Protein AF-A0A7S3RQZ8-F1 (afdb_monomer_lite)

Structure (mmCIF, N/CA/C/O backbone):
data_AF-A0A7S3RQZ8-F1
#
_entry.id   AF-A0A7S3RQZ8-F1
#
loop_
_atom_site.group_PDB
_atom_site.id
_atom_site.type_symbol
_atom_site.label_atom_id
_atom_site.label_alt_id
_atom_site.label_comp_id
_atom_site.label_asym_id
_atom_site.label_entity_id
_atom_site.label_seq_id
_atom_site.pdbx_PDB_ins_code
_atom_site.Cartn_x
_atom_site.Cartn_y
_atom_site.Cartn_z
_atom_site.occupancy
_atom_site.B_iso_or_equiv
_atom_site.auth_seq_id
_atom_site.auth_comp_id
_atom_site.auth_asym_id
_atom_site.auth_atom_id
_atom_site.pdbx_PDB_model_num
ATOM 1 N N . LEU A 1 1 ? 29.623 -10.294 -15.931 1.00 66.69 1 LEU A N 1
ATOM 2 C CA . LEU A 1 1 ? 30.562 -11.112 -16.733 1.00 66.69 1 LEU A CA 1
ATOM 3 C C . LEU A 1 1 ? 30.000 -12.522 -16.850 1.00 66.69 1 LEU A C 1
ATOM 5 O O . LEU A 1 1 ? 29.833 -13.171 -15.820 1.00 66.69 1 LEU A O 1
ATOM 9 N N . LEU A 1 2 ? 29.673 -12.953 -18.072 1.00 86.88 2 LEU A N 1
ATOM 10 C CA . LEU A 1 2 ? 29.229 -14.320 -18.363 1.00 86.88 2 LEU A CA 1
ATOM 11 C C . LEU A 1 2 ? 30.373 -15.293 -18.043 1.00 86.88 2 LEU A C 1
ATOM 13 O O . LEU A 1 2 ? 31.504 -15.088 -18.485 1.00 86.88 2 LEU A O 1
ATOM 17 N N . LYS A 1 3 ? 30.106 -16.313 -17.225 1.00 91.62 3 LYS A N 1
ATOM 18 C CA . LYS A 1 3 ? 31.109 -17.323 -16.851 1.00 91.62 3 LYS A CA 1
ATOM 19 C C . LYS A 1 3 ? 30.987 -18.515 -17.796 1.00 91.62 3 LYS A C 1
ATOM 21 O O . LYS A 1 3 ? 29.876 -18.943 -18.068 1.00 91.62 3 LYS A O 1
ATOM 26 N N . ALA A 1 4 ? 32.117 -19.098 -18.208 1.00 91.38 4 ALA A N 1
ATOM 27 C CA . ALA A 1 4 ? 32.153 -20.214 -19.164 1.00 91.38 4 ALA A CA 1
ATOM 28 C C . ALA A 1 4 ? 31.252 -21.397 -18.769 1.00 91.38 4 ALA A C 1
ATOM 30 O O . ALA A 1 4 ? 30.594 -21.980 -19.616 1.00 91.38 4 ALA A O 1
ATOM 31 N N . LYS A 1 5 ? 31.164 -21.701 -17.468 1.00 95.00 5 LYS A N 1
ATOM 32 C CA . LYS A 1 5 ? 30.313 -22.776 -16.935 1.00 95.00 5 LYS A CA 1
ATOM 33 C C . LYS A 1 5 ? 28.805 -22.589 -17.148 1.00 95.00 5 LYS A C 1
ATOM 35 O O . LYS A 1 5 ? 28.072 -23.532 -16.914 1.00 95.00 5 LYS A O 1
ATOM 40 N N . PHE A 1 6 ? 28.370 -21.386 -17.512 1.00 94.88 6 PHE A N 1
ATOM 41 C CA . PHE A 1 6 ? 26.972 -21.053 -17.772 1.00 94.88 6 PHE A CA 1
ATOM 42 C C . PHE A 1 6 ? 26.766 -20.655 -19.236 1.00 94.88 6 PHE A C 1
ATOM 44 O O . PHE A 1 6 ? 25.748 -20.080 -19.563 1.00 94.88 6 PHE A O 1
ATOM 51 N N . ALA A 1 7 ? 27.735 -20.874 -20.131 1.00 92.50 7 ALA A N 1
ATOM 52 C CA . ALA A 1 7 ? 27.679 -20.324 -21.489 1.00 92.50 7 ALA A CA 1
ATOM 53 C C . ALA A 1 7 ? 26.475 -20.811 -22.318 1.00 92.50 7 ALA A C 1
ATOM 55 O O . ALA A 1 7 ? 26.053 -20.099 -23.224 1.00 92.50 7 ALA A O 1
ATOM 56 N N . GLU A 1 8 ? 25.947 -21.994 -22.002 1.00 95.12 8 GLU A N 1
ATOM 57 C CA . GLU A 1 8 ? 24.817 -22.623 -22.698 1.00 95.12 8 GLU A CA 1
ATOM 58 C C . GLU A 1 8 ? 23.476 -22.421 -21.975 1.00 95.12 8 GLU A C 1
ATOM 60 O O . GLU A 1 8 ? 22.435 -22.797 -22.506 1.00 95.12 8 GLU A O 1
ATOM 65 N N . ASP A 1 9 ? 23.491 -21.817 -20.784 1.00 96.81 9 ASP A N 1
ATOM 66 C CA . ASP A 1 9 ? 22.283 -21.590 -19.996 1.00 96.81 9 ASP A CA 1
ATOM 67 C C . ASP A 1 9 ? 21.540 -20.333 -20.477 1.00 96.81 9 ASP A C 1
ATOM 69 O O . ASP A 1 9 ? 22.145 -19.328 -20.872 1.00 96.81 9 ASP A O 1
ATOM 73 N N . ASP A 1 10 ? 20.214 -20.336 -20.351 1.00 95.31 10 ASP A N 1
ATOM 74 C CA . ASP A 1 10 ? 19.405 -19.137 -20.559 1.00 95.31 10 ASP A CA 1
ATOM 75 C C . ASP A 1 10 ? 19.583 -18.143 -19.401 1.00 95.31 10 ASP A C 1
ATOM 77 O O . ASP A 1 10 ? 19.481 -18.485 -18.220 1.00 95.31 10 ASP A O 1
ATOM 81 N N . HIS A 1 11 ? 19.803 -16.869 -19.739 1.00 94.62 11 HIS A N 1
ATOM 82 C CA . HIS A 1 11 ? 19.992 -15.796 -18.762 1.00 94.62 11 HIS A CA 1
ATOM 83 C C . HIS A 1 11 ? 18.840 -14.800 -18.824 1.00 94.62 11 HIS A C 1
ATOM 85 O O . HIS A 1 11 ? 18.654 -14.108 -19.823 1.00 94.62 11 HIS A O 1
ATOM 91 N N . THR A 1 12 ? 18.106 -14.664 -17.722 1.00 95.12 12 THR A N 1
ATOM 92 C CA . THR A 1 12 ? 17.059 -13.644 -17.587 1.00 95.12 12 THR A CA 1
ATOM 93 C C . THR A 1 12 ? 17.611 -12.415 -16.873 1.00 95.12 12 THR A C 1
ATOM 95 O O . THR A 1 12 ? 18.148 -12.522 -15.770 1.00 95.12 12 THR A O 1
ATOM 98 N N . LEU A 1 13 ? 17.469 -11.239 -17.488 1.00 94.38 13 LEU A N 1
ATOM 99 C CA . LEU A 1 13 ? 17.760 -9.948 -16.864 1.00 94.38 13 LEU A CA 1
ATOM 100 C C . LEU A 1 13 ? 16.468 -9.144 -16.737 1.00 94.38 13 LEU A C 1
ATOM 102 O O . LEU A 1 13 ? 15.778 -8.915 -17.727 1.00 94.38 13 LEU A O 1
ATOM 106 N N . THR A 1 14 ? 16.194 -8.657 -15.529 1.00 96.50 14 THR A N 1
ATOM 107 C CA . THR A 1 14 ? 15.026 -7.822 -15.237 1.00 96.50 14 THR A CA 1
ATOM 108 C C . THR A 1 14 ? 15.488 -6.450 -14.779 1.00 96.50 14 THR A C 1
ATOM 110 O O . THR A 1 14 ? 16.252 -6.330 -13.822 1.00 96.50 14 THR A O 1
ATOM 113 N N . PHE A 1 15 ? 15.022 -5.411 -15.461 1.00 96.00 15 PHE A N 1
ATOM 114 C CA . PHE A 1 15 ? 15.275 -4.019 -15.111 1.00 96.00 15 PHE A CA 1
ATOM 115 C C . PHE A 1 15 ? 14.094 -3.150 -15.552 1.00 96.00 15 PHE A C 1
ATOM 117 O O . PHE A 1 15 ? 13.326 -3.532 -16.435 1.00 96.00 15 PHE A O 1
ATOM 124 N N . THR A 1 16 ? 13.960 -1.977 -14.938 1.00 95.50 16 THR A N 1
ATOM 125 C CA . THR A 1 16 ? 12.891 -1.019 -15.239 1.00 95.50 16 THR A CA 1
ATOM 126 C C . THR A 1 16 ? 13.475 0.181 -15.968 1.00 95.50 16 THR A C 1
ATOM 128 O O . THR A 1 16 ? 14.532 0.688 -15.594 1.00 95.50 16 THR A O 1
ATOM 131 N N . ILE A 1 17 ? 12.774 0.650 -16.995 1.00 93.94 17 ILE A N 1
ATOM 132 C CA . ILE A 1 17 ? 13.124 1.845 -17.766 1.00 93.94 17 ILE A CA 1
ATOM 133 C C . ILE A 1 17 ? 11.952 2.824 -17.750 1.00 93.94 17 ILE A C 1
ATOM 135 O O . ILE A 1 17 ? 10.799 2.386 -17.787 1.00 93.94 17 ILE A O 1
ATOM 139 N N . PRO A 1 18 ? 12.211 4.140 -17.699 1.00 91.06 18 PRO A N 1
ATOM 140 C CA . PRO A 1 18 ? 11.148 5.121 -17.804 1.00 91.06 18 PRO A CA 1
ATOM 141 C C . PRO A 1 18 ? 10.551 5.111 -19.216 1.00 91.06 18 PRO A C 1
ATOM 143 O O . PRO A 1 18 ? 11.249 4.957 -20.224 1.00 91.06 18 PRO A O 1
ATOM 146 N N . ILE A 1 19 ? 9.239 5.303 -19.275 1.00 89.50 19 ILE A N 1
ATOM 147 C CA . ILE A 1 19 ? 8.504 5.570 -20.507 1.00 89.50 19 ILE A CA 1
ATOM 148 C C . ILE A 1 19 ? 8.050 7.024 -20.431 1.00 89.50 19 ILE A C 1
ATOM 150 O O . ILE A 1 19 ? 7.444 7.434 -19.441 1.00 89.50 19 ILE A O 1
ATOM 154 N N . HIS A 1 20 ? 8.396 7.807 -21.448 1.00 85.38 20 HIS A N 1
ATOM 155 C CA . HIS A 1 20 ? 8.071 9.229 -21.516 1.00 85.38 20 HIS A CA 1
ATOM 156 C C . HIS A 1 20 ? 6.807 9.473 -22.343 1.00 85.38 20 HIS A C 1
ATOM 158 O O . HIS A 1 20 ? 6.421 8.638 -23.159 1.00 85.38 20 HIS A O 1
ATOM 164 N N . ASP A 1 21 ? 6.185 10.629 -22.117 1.00 83.06 21 ASP A N 1
ATOM 165 C CA . ASP A 1 21 ? 5.081 11.162 -22.914 1.00 83.06 21 ASP A CA 1
ATOM 166 C C . ASP A 1 21 ? 5.634 12.324 -23.768 1.00 83.06 21 ASP A C 1
ATOM 168 O O . ASP A 1 21 ? 6.200 13.258 -23.188 1.00 83.06 21 ASP A O 1
ATOM 172 N N . PRO A 1 22 ? 5.569 12.277 -25.114 1.00 88.44 22 PRO A N 1
ATOM 173 C CA . PRO A 1 22 ? 4.901 11.269 -25.945 1.00 88.44 22 PRO A CA 1
ATOM 174 C C . PRO A 1 22 ? 5.613 9.908 -25.976 1.00 88.44 22 PRO A C 1
ATOM 176 O O . PRO A 1 22 ? 6.844 9.838 -25.979 1.00 88.44 22 PRO A O 1
ATOM 179 N N . LEU A 1 23 ? 4.820 8.829 -26.055 1.00 87.31 23 LEU A N 1
ATOM 180 C CA . LEU A 1 23 ? 5.306 7.445 -26.112 1.00 87.31 23 LEU A CA 1
ATOM 181 C C . LEU A 1 23 ? 6.182 7.231 -27.364 1.00 87.31 23 LEU A C 1
ATOM 183 O O . LEU A 1 23 ? 5.681 7.374 -28.485 1.00 87.31 23 LEU A O 1
ATOM 187 N N . PRO A 1 24 ? 7.469 6.857 -27.221 1.00 90.88 24 PRO A N 1
ATOM 188 C CA . PRO A 1 24 ? 8.299 6.517 -28.372 1.00 90.88 24 PRO A CA 1
ATOM 189 C C . PRO A 1 24 ? 7.780 5.254 -29.084 1.00 90.88 24 PRO A C 1
ATOM 191 O O . PRO A 1 24 ? 7.146 4.406 -28.464 1.00 90.88 24 PRO A O 1
ATOM 194 N N . PRO A 1 25 ? 8.067 5.057 -30.381 1.00 91.62 25 PRO A N 1
ATOM 195 C CA . PRO A 1 25 ? 7.580 3.885 -31.116 1.00 91.62 25 PRO A CA 1
ATOM 196 C C . PRO A 1 25 ? 8.240 2.568 -30.674 1.00 91.62 25 PRO A C 1
ATOM 198 O O . PRO A 1 25 ? 7.629 1.499 -30.768 1.00 91.62 25 PRO A O 1
ATOM 201 N N . GLN A 1 26 ? 9.498 2.631 -30.229 1.00 94.06 26 GLN A N 1
ATOM 202 C CA . GLN A 1 26 ? 10.279 1.478 -29.792 1.00 94.06 26 GLN A CA 1
ATOM 203 C C . GLN A 1 26 ? 11.503 1.892 -28.976 1.00 94.06 26 GLN A C 1
ATOM 205 O O . GLN A 1 26 ? 12.008 3.008 -29.116 1.00 94.06 26 GLN A O 1
ATOM 210 N N . TYR A 1 27 ? 12.034 0.943 -28.213 1.00 95.12 27 TYR A N 1
ATOM 211 C CA . TYR A 1 27 ? 13.381 0.995 -27.651 1.00 95.12 27 TYR A CA 1
ATOM 212 C C . TYR A 1 27 ? 14.286 -0.061 -28.278 1.00 95.12 27 TYR A C 1
ATOM 214 O O . TYR A 1 27 ? 13.823 -0.968 -28.964 1.00 95.12 27 TYR A O 1
ATOM 222 N N . PHE A 1 28 ? 15.589 0.057 -28.037 1.00 95.94 28 PHE A N 1
ATOM 223 C CA . PHE A 1 28 ? 16.577 -0.925 -28.463 1.00 95.94 28 PHE A CA 1
ATOM 224 C C . PHE A 1 28 ? 17.348 -1.433 -27.253 1.00 95.94 28 PHE A C 1
ATOM 226 O O . PHE A 1 28 ? 17.940 -0.645 -26.514 1.00 95.94 28 PHE A O 1
ATOM 233 N N . VAL A 1 29 ? 17.375 -2.750 -27.074 1.00 96.25 29 VAL A N 1
ATOM 234 C CA . VAL A 1 29 ? 18.295 -3.403 -26.143 1.00 96.25 29 VAL A CA 1
ATOM 235 C C . VAL A 1 29 ? 19.488 -3.873 -26.946 1.00 96.25 29 VAL A C 1
ATOM 237 O O . VAL A 1 29 ? 19.347 -4.701 -27.843 1.00 96.25 29 VAL A O 1
ATOM 240 N N . ARG A 1 30 ? 20.664 -3.331 -26.635 1.00 97.12 30 ARG A N 1
ATOM 241 C CA . ARG A 1 30 ? 21.910 -3.719 -27.285 1.00 97.12 30 ARG A CA 1
ATOM 242 C C . ARG A 1 30 ? 22.835 -4.396 -26.289 1.00 97.12 30 ARG A C 1
ATOM 244 O O . ARG A 1 30 ? 23.220 -3.794 -25.290 1.00 97.12 30 ARG A O 1
ATOM 251 N N . VAL A 1 31 ? 23.203 -5.635 -26.589 1.00 95.94 31 VAL A N 1
ATOM 252 C CA . VAL A 1 31 ? 24.194 -6.408 -25.841 1.00 95.94 31 VAL A CA 1
ATOM 253 C C . VAL A 1 31 ? 25.493 -6.359 -26.632 1.00 95.94 31 VAL A C 1
ATOM 255 O O . VAL A 1 31 ? 25.521 -6.767 -27.788 1.00 95.94 31 VAL A O 1
ATOM 258 N N . VAL A 1 32 ? 26.552 -5.824 -26.028 1.00 96.88 32 VAL A N 1
ATOM 259 C CA . VAL A 1 32 ? 27.861 -5.630 -26.670 1.00 96.88 32 VAL A CA 1
ATOM 260 C C . VAL A 1 32 ? 28.921 -6.358 -25.853 1.00 96.88 32 VAL A C 1
ATOM 262 O O . VAL A 1 32 ? 28.917 -6.273 -24.623 1.00 96.88 32 VAL A O 1
ATOM 265 N N . SER A 1 33 ? 29.830 -7.067 -26.521 1.00 96.19 33 SER A N 1
ATOM 266 C CA . SER A 1 33 ? 31.012 -7.626 -25.868 1.00 96.19 33 SER A CA 1
ATOM 267 C C . SER A 1 33 ? 31.940 -6.509 -25.396 1.00 96.19 33 SER A C 1
ATOM 269 O O . SER A 1 33 ? 32.259 -5.586 -26.137 1.00 96.19 33 SER A O 1
ATOM 271 N N . ASP A 1 34 ? 32.443 -6.635 -24.174 1.00 94.88 34 ASP A N 1
ATOM 272 C CA . ASP A 1 34 ? 33.470 -5.755 -23.615 1.00 94.88 34 ASP A CA 1
ATOM 273 C C . ASP A 1 34 ? 34.861 -5.967 -24.246 1.00 94.88 34 ASP A C 1
ATOM 275 O O . ASP A 1 34 ? 35.760 -5.155 -24.037 1.00 94.88 34 ASP A O 1
ATOM 279 N N . ARG A 1 35 ? 35.057 -7.064 -24.993 1.00 94.06 35 ARG A N 1
ATOM 280 C CA . ARG A 1 35 ? 36.374 -7.510 -25.483 1.00 94.06 35 ARG A CA 1
ATOM 281 C C . ARG A 1 35 ? 36.455 -7.718 -26.989 1.00 94.06 35 ARG A C 1
ATOM 283 O O . ARG A 1 35 ? 37.524 -7.526 -27.560 1.00 94.06 35 ARG A O 1
ATOM 290 N N . TRP A 1 36 ? 35.371 -8.148 -27.629 1.00 95.31 36 TRP A N 1
ATOM 291 C CA . TRP A 1 36 ? 35.391 -8.550 -29.036 1.00 95.31 36 TRP A CA 1
ATOM 292 C C . TRP A 1 36 ? 34.798 -7.468 -29.934 1.00 95.31 36 TRP A C 1
ATOM 294 O O . TRP A 1 36 ? 33.634 -7.094 -29.792 1.00 95.31 36 TRP A O 1
ATOM 304 N N . LEU A 1 37 ? 35.592 -6.996 -30.897 1.00 94.81 37 LEU A N 1
ATOM 305 C CA . LEU A 1 37 ? 35.139 -6.040 -31.907 1.00 94.81 37 LEU A CA 1
ATOM 306 C C . LEU A 1 37 ? 34.046 -6.659 -32.786 1.00 94.81 37 LEU A C 1
ATOM 308 O O . LEU A 1 37 ? 34.168 -7.798 -33.229 1.00 94.81 37 LEU A O 1
ATOM 312 N N . GLY A 1 38 ? 32.979 -5.897 -33.032 1.00 94.06 38 GLY A N 1
ATOM 313 C CA . GLY A 1 38 ? 31.843 -6.334 -33.849 1.00 94.06 38 GLY A CA 1
ATOM 314 C C . GLY A 1 38 ? 30.945 -7.391 -33.195 1.00 94.06 38 GLY A C 1
ATOM 315 O O . GLY A 1 38 ? 29.974 -7.815 -33.812 1.00 94.06 38 GLY A O 1
ATOM 316 N N . CYS A 1 39 ? 31.231 -7.809 -31.958 1.00 96.56 39 CYS A N 1
ATOM 317 C CA . CYS A 1 39 ? 30.378 -8.726 -31.210 1.00 96.56 39 CYS A CA 1
ATOM 318 C C . CYS A 1 39 ? 29.297 -7.928 -30.471 1.00 96.56 39 CYS A C 1
ATOM 320 O O . CYS A 1 39 ? 29.434 -7.593 -29.292 1.00 96.56 39 CYS A O 1
ATOM 322 N N . GLU A 1 40 ? 28.236 -7.583 -31.195 1.00 97.00 40 GLU A N 1
ATOM 323 C CA . GLU A 1 40 ? 27.039 -6.961 -30.640 1.00 97.00 40 GLU A CA 1
ATOM 324 C C . GLU A 1 40 ? 25.763 -7.602 -31.187 1.00 97.00 40 GLU A C 1
ATOM 326 O O . GLU A 1 40 ? 25.728 -8.174 -32.274 1.00 97.00 40 GLU A O 1
ATOM 331 N N . THR A 1 41 ? 24.685 -7.512 -30.420 1.00 96.81 41 THR A N 1
ATOM 332 C CA . THR A 1 41 ? 23.343 -7.911 -30.843 1.00 96.81 41 THR A CA 1
ATOM 333 C C . THR A 1 41 ? 22.361 -6.850 -30.380 1.00 96.81 41 THR A C 1
ATOM 335 O O . THR A 1 41 ? 22.404 -6.423 -29.226 1.00 96.81 41 THR A O 1
ATOM 338 N N . THR A 1 42 ? 21.485 -6.414 -31.284 1.00 97.81 42 THR A N 1
ATOM 339 C CA . THR A 1 42 ? 20.486 -5.376 -31.013 1.00 97.81 42 THR A CA 1
ATOM 340 C C . THR A 1 42 ? 19.085 -5.944 -31.198 1.00 97.81 42 THR A C 1
ATOM 342 O O . THR A 1 42 ? 18.770 -6.480 -32.257 1.00 97.81 42 THR A O 1
ATOM 345 N N . LEU A 1 43 ? 18.238 -5.789 -30.183 1.00 96.69 43 LEU A N 1
ATOM 346 C CA . LEU A 1 43 ? 16.844 -6.218 -30.173 1.00 96.69 43 LEU A CA 1
ATOM 347 C C . LEU A 1 43 ? 15.915 -4.992 -30.093 1.00 96.69 43 LEU A C 1
ATOM 349 O O . LEU A 1 43 ? 15.967 -4.269 -29.093 1.00 96.69 43 LEU A O 1
ATOM 353 N N . PRO A 1 44 ? 15.061 -4.736 -31.102 1.00 96.25 44 PRO A N 1
ATOM 354 C CA . PRO A 1 44 ? 14.031 -3.707 -31.013 1.00 96.25 44 PRO A CA 1
ATOM 355 C C . PRO A 1 44 ? 12.845 -4.181 -30.157 1.00 96.25 44 PRO A C 1
ATOM 357 O O . PRO A 1 44 ? 12.263 -5.235 -30.404 1.00 96.25 44 PRO A O 1
ATOM 360 N N . ILE A 1 45 ? 12.448 -3.366 -29.182 1.00 94.44 45 ILE A N 1
ATOM 361 C CA . ILE A 1 45 ? 11.254 -3.553 -28.352 1.00 94.44 45 ILE A CA 1
ATOM 362 C C . ILE A 1 45 ? 10.192 -2.570 -28.839 1.00 94.44 45 ILE A C 1
ATOM 364 O O . ILE A 1 45 ? 10.277 -1.377 -28.554 1.00 94.44 45 ILE A O 1
ATOM 368 N N . SER A 1 46 ? 9.209 -3.058 -29.599 1.00 93.94 46 SER A N 1
ATOM 369 C CA . SER A 1 46 ? 8.132 -2.225 -30.146 1.00 93.94 46 SER A CA 1
ATOM 370 C C . SER A 1 46 ? 7.051 -1.928 -29.109 1.00 93.94 46 SER A C 1
ATOM 372 O O . SER A 1 46 ? 6.583 -2.832 -28.419 1.00 93.94 46 SER A O 1
ATOM 374 N N . PHE A 1 47 ? 6.589 -0.676 -29.068 1.00 93.19 47 PHE A N 1
ATOM 375 C CA . PHE A 1 47 ? 5.469 -0.248 -28.225 1.00 93.19 47 PHE A CA 1
ATOM 376 C C . PHE A 1 47 ? 4.132 -0.159 -28.976 1.00 93.19 47 PHE A C 1
ATOM 378 O O . PHE A 1 47 ? 3.138 0.279 -28.408 1.00 93.19 47 PHE A O 1
ATOM 385 N N . ARG A 1 48 ? 4.058 -0.636 -30.230 1.00 90.62 48 ARG A N 1
ATOM 386 C CA . ARG A 1 48 ? 2.837 -0.579 -31.063 1.00 90.62 48 ARG A CA 1
ATOM 387 C C . ARG A 1 48 ? 1.608 -1.227 -30.411 1.00 90.62 48 ARG A C 1
ATOM 389 O O . ARG A 1 48 ? 0.491 -0.779 -30.643 1.00 90.62 48 ARG A O 1
ATOM 396 N N . HIS A 1 49 ? 1.818 -2.287 -29.636 1.00 91.75 49 HIS A N 1
ATOM 397 C CA . HIS A 1 49 ? 0.766 -3.025 -28.930 1.00 91.75 49 HIS A CA 1
ATOM 398 C C . HIS A 1 49 ? 0.923 -2.939 -27.404 1.00 91.75 49 HIS A C 1
ATOM 400 O O . HIS A 1 49 ? 0.379 -3.771 -26.682 1.00 91.75 49 HIS A O 1
ATOM 406 N N . LEU A 1 50 ? 1.686 -1.955 -26.909 1.00 91.75 50 LEU A N 1
ATOM 407 C CA . LEU A 1 50 ? 1.861 -1.739 -25.479 1.00 91.75 50 LEU A CA 1
ATOM 408 C C . LEU A 1 50 ? 0.615 -1.054 -24.911 1.00 91.75 50 LEU A C 1
ATOM 410 O O . LEU A 1 50 ? 0.323 0.094 -25.240 1.00 91.75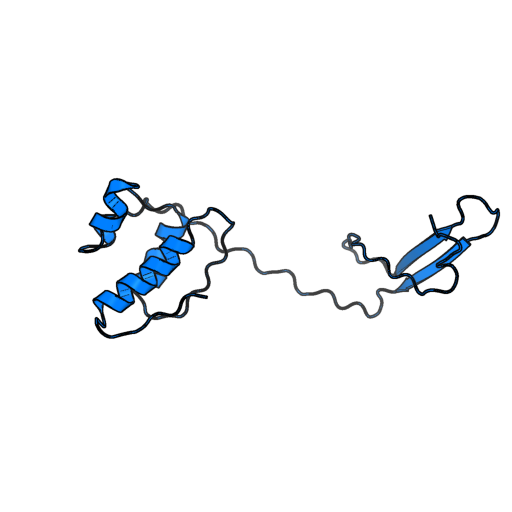 50 LEU A O 1
ATOM 414 N N . ILE A 1 51 ? -0.097 -1.755 -24.034 1.00 91.56 51 ILE A N 1
ATOM 415 C CA . ILE A 1 51 ? -1.201 -1.183 -23.264 1.00 91.56 51 ILE A CA 1
ATOM 416 C C . ILE A 1 51 ? -0.606 -0.639 -21.968 1.00 91.56 51 ILE A C 1
ATOM 418 O O . ILE A 1 51 ? -0.189 -1.406 -21.100 1.00 91.56 51 ILE A O 1
ATOM 422 N N . LEU A 1 52 ? -0.531 0.687 -21.856 1.00 90.56 52 LEU A N 1
ATOM 423 C CA . LEU A 1 52 ? -0.166 1.329 -20.598 1.00 90.56 52 LEU A CA 1
ATOM 424 C C . LEU A 1 52 ? -1.345 1.230 -19.620 1.00 90.56 52 LEU A C 1
ATOM 426 O O . LEU A 1 52 ? -2.489 1.411 -20.043 1.00 90.56 52 LEU A O 1
ATOM 430 N N . PRO A 1 53 ? -1.091 0.955 -18.328 1.00 92.00 53 PRO A N 1
ATOM 431 C CA . PRO A 1 53 ? -2.140 1.013 -17.324 1.00 92.00 53 PRO A CA 1
ATOM 432 C C . PRO A 1 53 ? -2.686 2.438 -17.217 1.00 92.00 53 PRO A C 1
ATOM 434 O O . PRO A 1 53 ? -1.996 3.418 -17.516 1.00 92.00 53 PRO A O 1
ATOM 437 N N . GLU A 1 54 ? -3.925 2.552 -16.753 1.00 89.31 54 GLU A N 1
ATOM 438 C CA . GLU A 1 54 ? -4.495 3.850 -16.420 1.00 89.31 54 GLU A CA 1
ATOM 439 C C . GLU A 1 54 ? -3.668 4.529 -15.324 1.00 89.31 54 GLU A C 1
ATOM 441 O O . GLU A 1 54 ? -3.078 3.882 -14.452 1.00 89.31 54 GLU A O 1
ATOM 446 N N . LYS A 1 55 ? -3.612 5.862 -15.373 1.00 87.94 55 LYS A N 1
ATOM 447 C CA . LYS A 1 55 ? -2.991 6.632 -14.296 1.00 87.94 55 LYS A CA 1
ATOM 448 C C . LYS A 1 55 ? -3.789 6.389 -13.018 1.00 87.94 55 LYS A C 1
ATOM 450 O O . LYS A 1 55 ? -5.013 6.495 -13.029 1.00 87.94 55 LYS A O 1
ATOM 455 N N . TYR A 1 56 ? -3.090 6.083 -11.927 1.00 90.69 56 TYR A N 1
ATOM 456 C CA . TYR A 1 56 ? -3.734 5.891 -10.633 1.00 90.69 56 TYR A CA 1
ATOM 457 C C . TYR A 1 56 ? -4.528 7.143 -10.239 1.00 90.69 56 TYR A C 1
ATOM 459 O O . TYR A 1 56 ? -4.061 8.261 -10.497 1.00 90.69 56 TYR A O 1
ATOM 467 N N . PRO A 1 57 ? -5.702 6.978 -9.606 1.00 92.69 57 PRO A N 1
ATOM 468 C CA . PRO A 1 57 ? -6.419 8.111 -9.047 1.00 92.69 57 PRO A CA 1
ATOM 469 C C . PRO A 1 57 ? -5.550 8.814 -7.992 1.00 92.69 57 PRO A C 1
ATOM 471 O O . PRO A 1 57 ? -4.687 8.175 -7.375 1.00 92.69 57 PRO A O 1
ATOM 474 N N . PRO A 1 58 ? -5.757 10.124 -7.773 1.00 92.25 58 PRO A N 1
ATOM 475 C CA . PRO A 1 58 ? -5.059 10.839 -6.715 1.00 92.25 58 PRO A CA 1
ATOM 476 C C . PRO A 1 58 ? -5.351 10.202 -5.351 1.00 92.25 58 PRO A C 1
ATOM 478 O O . PRO A 1 58 ? -6.422 9.636 -5.122 1.00 92.25 58 PRO A O 1
ATOM 481 N N . HIS A 1 59 ? -4.382 10.290 -4.443 1.00 93.25 59 HIS A N 1
ATOM 482 C CA . HIS A 1 59 ? -4.556 9.820 -3.072 1.00 93.25 59 HIS A CA 1
ATOM 483 C C . HIS A 1 59 ? -5.605 10.660 -2.337 1.00 93.25 59 HIS A C 1
ATOM 485 O O . HIS A 1 59 ? -5.745 11.853 -2.603 1.00 93.25 59 HIS A O 1
ATOM 491 N N . THR A 1 60 ? -6.305 10.044 -1.382 1.00 94.75 60 THR A N 1
ATOM 492 C CA . THR A 1 60 ? -7.196 10.767 -0.470 1.00 94.75 60 THR A CA 1
ATOM 493 C C . THR A 1 60 ? -6.399 11.812 0.303 1.00 94.75 60 THR A C 1
ATOM 495 O O . THR A 1 60 ? -5.380 11.487 0.918 1.00 94.75 60 THR A O 1
ATOM 498 N N . GLU A 1 61 ? -6.861 13.059 0.277 1.00 94.50 61 GLU A N 1
ATOM 499 C CA . GLU A 1 61 ? -6.213 14.141 1.009 1.00 94.50 61 GLU A CA 1
ATOM 500 C C . GLU A 1 61 ? -6.323 13.926 2.519 1.00 94.50 61 GLU A C 1
ATOM 502 O O . GLU A 1 61 ? -7.368 13.537 3.050 1.00 94.50 61 GLU A O 1
ATOM 507 N N . LEU A 1 62 ? -5.227 14.201 3.223 1.00 94.38 62 LEU A N 1
ATOM 508 C CA . LEU A 1 62 ? -5.230 14.234 4.674 1.00 94.38 62 LEU A CA 1
ATOM 509 C C . LEU A 1 62 ? -5.807 15.577 5.119 1.00 94.38 62 LEU A C 1
ATOM 511 O O . LEU A 1 62 ? -5.143 16.606 5.023 1.00 94.38 62 LEU A O 1
ATOM 515 N N . LEU A 1 63 ? -7.054 15.550 5.577 1.00 94.81 63 LEU A N 1
ATOM 516 C CA . LEU A 1 63 ? -7.736 16.740 6.067 1.00 94.81 63 LEU A CA 1
ATOM 517 C C . LEU A 1 63 ? -7.066 17.247 7.353 1.00 94.81 63 LEU A C 1
ATOM 519 O O . LEU A 1 63 ? -6.718 16.450 8.228 1.00 94.81 63 LEU A O 1
ATOM 523 N N . ASP A 1 64 ? -6.929 18.568 7.480 1.00 94.44 64 ASP A N 1
ATOM 524 C CA . ASP A 1 64 ? -6.412 19.233 8.683 1.00 94.44 64 ASP A CA 1
ATOM 525 C C . ASP A 1 64 ? -7.486 19.263 9.783 1.00 94.44 64 ASP A C 1
ATOM 527 O O . ASP A 1 64 ? -8.115 20.280 10.081 1.00 94.44 64 ASP A O 1
ATOM 531 N N . LEU A 1 65 ? -7.786 18.075 10.307 1.00 95.56 65 LEU A N 1
ATOM 532 C CA . LEU A 1 65 ? -8.759 17.875 11.369 1.00 95.56 65 LEU A CA 1
ATOM 533 C C . LEU A 1 65 ? -8.132 18.180 12.726 1.00 95.56 65 LEU A C 1
ATOM 535 O O . LEU A 1 65 ? -6.942 17.957 12.954 1.00 95.56 65 LEU A O 1
ATOM 539 N N . GLN A 1 66 ? -8.967 18.608 13.671 1.00 96.12 66 GLN A N 1
ATOM 540 C CA . GLN A 1 66 ? -8.542 18.682 15.063 1.00 96.12 66 GLN A CA 1
ATOM 541 C C . GLN A 1 66 ? -8.144 17.280 15.548 1.00 96.12 66 GLN A C 1
ATOM 543 O O . GLN A 1 66 ? -8.938 16.351 15.372 1.00 96.12 66 GLN A O 1
ATOM 548 N N . PRO A 1 67 ? -6.949 17.111 16.150 1.00 96.44 67 PRO A N 1
ATOM 549 C CA . PRO A 1 67 ? -6.501 15.816 16.642 1.00 96.44 67 PRO A CA 1
ATOM 550 C C . PRO A 1 67 ? -7.537 15.188 17.570 1.00 96.44 67 PRO A C 1
ATOM 552 O O . PRO A 1 67 ? -7.979 15.815 18.536 1.00 96.44 67 PRO A O 1
ATOM 555 N N . LEU A 1 68 ? -7.921 13.946 17.282 1.00 97.31 68 LEU A N 1
ATOM 556 C CA . LEU A 1 68 ? -8.929 13.252 18.069 1.00 97.31 68 LEU A CA 1
ATOM 557 C C . LEU A 1 68 ? -8.353 12.898 19.450 1.00 97.31 68 LEU A C 1
ATOM 559 O O . LEU A 1 68 ? -7.337 12.199 19.510 1.00 97.31 68 LEU A O 1
ATOM 563 N N . PRO A 1 69 ? -8.961 13.341 20.564 1.00 97.62 69 PRO A N 1
ATOM 564 C CA . PRO A 1 69 ? -8.501 12.957 21.891 1.00 97.62 69 PRO A CA 1
ATOM 565 C C . PRO A 1 69 ? -8.799 11.479 22.160 1.00 97.62 69 PRO A C 1
ATOM 567 O O . PRO A 1 69 ? -9.808 10.941 21.700 1.00 97.62 69 PRO A O 1
ATOM 570 N N . VAL A 1 70 ? -7.956 10.827 22.964 1.00 97.06 70 VAL A N 1
ATOM 571 C CA . VAL A 1 70 ? -8.147 9.413 23.350 1.00 97.06 70 VAL A CA 1
ATOM 572 C C . VAL A 1 70 ? -9.475 9.175 24.077 1.00 97.06 70 VAL A C 1
ATOM 574 O O . VAL A 1 70 ? -10.075 8.109 23.937 1.00 97.06 70 VAL A O 1
ATOM 577 N N . SER A 1 71 ? -9.999 10.192 24.763 1.00 95.88 71 SER A N 1
ATOM 578 C CA . SER A 1 71 ? -11.314 10.152 25.411 1.00 95.88 71 SER A CA 1
ATOM 579 C C . SER A 1 71 ? -12.472 9.847 24.450 1.00 95.88 71 SER A C 1
ATOM 581 O O . SER A 1 71 ? -13.521 9.386 24.898 1.00 95.88 71 SER A O 1
ATOM 583 N N . ALA A 1 72 ? -12.286 10.027 23.135 1.00 94.94 72 ALA A N 1
ATOM 584 C CA . ALA A 1 72 ? -13.265 9.638 22.120 1.00 94.94 72 ALA A CA 1
ATOM 585 C C . ALA A 1 72 ? -13.559 8.123 22.094 1.00 94.94 72 ALA A C 1
ATOM 587 O O . ALA A 1 72 ? -14.600 7.721 21.579 1.00 94.94 72 ALA A O 1
ATOM 588 N N . LEU A 1 73 ? -12.683 7.285 22.667 1.00 94.00 73 LEU A N 1
ATOM 589 C CA . LEU A 1 73 ? -12.891 5.836 22.786 1.00 94.00 73 LEU A CA 1
ATOM 590 C C . LEU A 1 73 ? -13.819 5.417 23.940 1.00 94.00 73 LEU A C 1
ATOM 592 O O . LEU A 1 73 ? -14.155 4.236 24.049 1.00 94.00 73 LEU A O 1
ATOM 596 N N . GLY A 1 74 ? -14.239 6.341 24.809 1.00 92.94 74 GLY A N 1
ATOM 597 C CA . GLY A 1 74 ? -15.092 6.017 25.954 1.00 92.94 74 GLY A CA 1
ATOM 598 C C . GLY A 1 74 ? -14.409 5.052 26.929 1.00 92.94 74 GLY A C 1
ATOM 599 O O . GLY A 1 74 ? -13.317 5.330 27.416 1.00 92.94 74 GLY A O 1
ATOM 600 N N . GLU A 1 75 ? -15.037 3.908 27.208 1.00 91.19 75 GLU A N 1
ATOM 601 C CA . GLU A 1 75 ? -14.558 2.924 28.196 1.00 91.19 75 GLU A CA 1
ATOM 602 C C . GLU A 1 75 ? -13.179 2.330 27.861 1.00 91.19 75 GLU A C 1
ATOM 604 O O . GLU A 1 75 ? -12.461 1.893 28.758 1.00 91.19 75 GLU A O 1
ATOM 609 N N . TYR A 1 76 ? -12.773 2.354 26.587 1.00 94.38 76 TYR A N 1
ATOM 610 C CA . TYR A 1 76 ? -11.475 1.838 26.141 1.00 94.38 76 TYR A CA 1
ATOM 611 C C . TYR A 1 76 ? -10.350 2.882 26.157 1.00 94.38 76 TYR A C 1
ATOM 613 O O . TYR A 1 76 ? -9.206 2.549 25.843 1.00 94.38 76 TYR A O 1
ATOM 621 N N . ALA A 1 77 ? -10.638 4.133 26.535 1.00 94.62 77 ALA A N 1
ATOM 622 C CA . ALA A 1 77 ? -9.649 5.214 26.566 1.00 94.62 77 ALA A CA 1
ATOM 623 C C . ALA A 1 77 ? -8.433 4.872 27.448 1.00 94.62 77 ALA A C 1
ATOM 625 O O . ALA A 1 77 ? -7.290 5.109 27.049 1.00 94.62 77 ALA A O 1
ATOM 626 N N . SER A 1 78 ? -8.656 4.208 28.587 1.00 95.06 78 SER A N 1
ATOM 627 C CA . SER A 1 78 ? -7.603 3.837 29.543 1.00 95.06 78 SER A CA 1
ATOM 628 C C . SER A 1 78 ? -6.516 2.923 28.960 1.00 95.06 78 SER A C 1
ATOM 630 O O . SER A 1 78 ? -5.431 2.829 29.529 1.00 95.06 78 SER A O 1
ATOM 632 N N . LEU A 1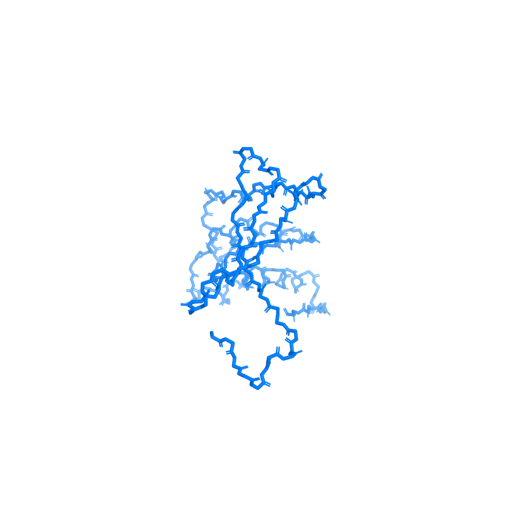 79 ? -6.785 2.239 27.840 1.00 94.94 79 LEU A N 1
ATOM 633 C CA . LEU A 1 79 ? -5.794 1.413 27.140 1.00 94.94 79 LEU A CA 1
ATOM 634 C C . LEU A 1 79 ? -4.718 2.258 26.437 1.00 94.94 79 LEU A C 1
ATOM 636 O O . LEU A 1 79 ? -3.592 1.793 26.269 1.00 94.94 79 LEU A O 1
ATOM 640 N N . TYR A 1 80 ? -5.052 3.492 26.045 1.00 95.88 80 TYR A N 1
ATOM 641 C CA . TYR A 1 80 ? -4.196 4.360 25.229 1.00 95.88 80 TYR A CA 1
ATOM 642 C C . TYR A 1 80 ? -3.725 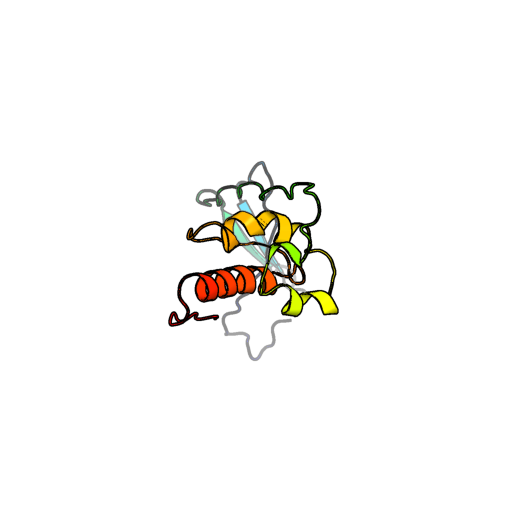5.621 25.957 1.00 95.88 80 TYR A C 1
ATOM 644 O O . TYR A 1 80 ? -2.667 6.145 25.612 1.00 95.88 80 TYR A O 1
ATOM 652 N N . GLU A 1 81 ? -4.454 6.082 26.980 1.00 94.44 81 GLU A N 1
ATOM 653 C CA . GLU A 1 81 ? -4.099 7.260 27.791 1.00 94.44 81 GLU A CA 1
ATOM 654 C C . GLU A 1 81 ? -2.634 7.280 28.285 1.00 94.44 81 GLU A C 1
ATOM 656 O O . GLU A 1 81 ? -2.016 8.346 28.228 1.00 94.44 81 GLU A O 1
ATOM 661 N N . PRO A 1 82 ? -2.019 6.153 28.715 1.00 95.50 82 PRO A N 1
ATOM 662 C CA . PRO A 1 82 ? -0.615 6.152 29.139 1.00 95.50 82 PRO A CA 1
ATOM 663 C C . PRO A 1 82 ? 0.393 6.349 27.996 1.00 95.50 82 PRO A C 1
ATOM 665 O O . PRO A 1 82 ? 1.559 6.645 28.256 1.00 95.50 82 PRO A O 1
ATOM 668 N N . LEU A 1 83 ? -0.020 6.130 26.745 1.00 94.81 83 LEU A N 1
ATOM 669 C CA . LEU A 1 83 ? 0.856 6.144 25.571 1.00 94.81 83 LEU A CA 1
ATOM 670 C C . LEU A 1 83 ? 0.862 7.512 24.886 1.00 94.81 83 LEU A C 1
ATOM 672 O O . LEU A 1 83 ? 1.916 7.988 24.462 1.00 94.81 83 LEU A O 1
ATOM 676 N N . PHE A 1 84 ? -0.310 8.130 24.744 1.00 95.94 84 PHE A N 1
ATOM 677 C CA . PHE A 1 84 ? -0.484 9.424 24.086 1.00 95.94 84 PHE A CA 1
ATOM 678 C C . PHE A 1 84 ? -1.837 10.053 24.451 1.00 95.94 84 PHE A C 1
ATOM 680 O O . PHE A 1 84 ? -2.762 9.374 24.877 1.00 95.94 84 PHE A O 1
ATOM 687 N N . MET A 1 85 ? -1.963 11.370 24.251 1.00 96.00 85 MET A N 1
ATOM 688 C CA . MET A 1 85 ? -3.205 12.109 24.542 1.00 96.00 85 MET A CA 1
ATOM 689 C C . MET A 1 85 ? -4.145 12.245 23.335 1.00 96.00 85 MET A C 1
ATOM 691 O O . MET A 1 85 ? -5.359 12.338 23.506 1.00 96.00 85 MET A O 1
ATOM 695 N N . HIS A 1 86 ? -3.592 12.262 22.119 1.00 97.56 86 HIS A N 1
ATOM 696 C CA . HIS A 1 86 ? -4.345 12.444 20.878 1.00 97.56 86 HIS A CA 1
ATOM 697 C C . HIS A 1 86 ? -3.880 11.452 19.817 1.00 97.56 86 HIS A C 1
ATOM 699 O O . HIS A 1 86 ? -2.689 11.140 19.730 1.00 97.56 86 HIS A O 1
ATOM 705 N N . PHE A 1 87 ? -4.816 11.001 18.991 1.00 97.44 87 PHE A N 1
ATOM 706 C CA . PHE A 1 87 ? -4.530 10.198 17.813 1.00 97.44 87 PHE A CA 1
ATOM 707 C C . PHE A 1 87 ? -3.871 11.035 16.717 1.00 97.44 87 PHE A C 1
ATOM 709 O O . PHE A 1 87 ? -4.054 12.252 16.625 1.00 97.44 87 PHE A O 1
ATOM 716 N N . ASN A 1 88 ? -3.109 10.374 15.849 1.00 96.50 88 ASN A N 1
ATOM 717 C CA . ASN A 1 88 ? -2.491 11.048 14.714 1.00 96.50 88 ASN A CA 1
ATOM 718 C C . ASN A 1 88 ? -3.549 11.449 13.655 1.00 96.50 88 ASN A C 1
ATOM 720 O O . ASN A 1 88 ? -4.693 10.985 13.715 1.00 96.50 88 ASN A O 1
ATOM 724 N N . PRO A 1 89 ? -3.200 12.283 12.660 1.00 97.06 89 PRO A N 1
ATOM 725 C CA . PRO A 1 89 ? -4.159 12.734 11.650 1.00 97.06 89 PRO A CA 1
ATOM 726 C C . PRO A 1 89 ? -4.832 11.607 10.849 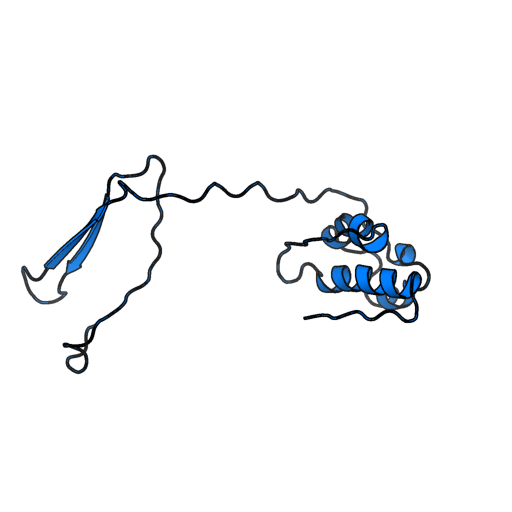1.00 97.06 89 PRO A C 1
ATOM 728 O O . PRO A 1 89 ? -6.015 11.698 10.541 1.00 97.06 89 PRO A O 1
ATOM 731 N N . ILE A 1 90 ? -4.117 10.518 10.539 1.00 97.00 90 ILE A N 1
ATOM 732 C CA . ILE A 1 90 ? -4.670 9.379 9.781 1.00 97.00 90 ILE A CA 1
ATOM 733 C C . ILE A 1 90 ? -5.695 8.624 10.628 1.00 97.00 90 ILE A C 1
ATOM 735 O O . ILE A 1 90 ? -6.784 8.300 10.156 1.00 97.00 90 ILE A O 1
ATOM 739 N N . GLN A 1 91 ? -5.369 8.366 11.890 1.00 97.31 91 GLN A N 1
ATOM 740 C CA . GLN A 1 91 ? -6.275 7.746 12.854 1.00 97.31 91 GLN A CA 1
ATOM 741 C C . GLN A 1 91 ? -7.500 8.631 13.098 1.00 97.31 91 GLN A C 1
ATOM 743 O O . GLN A 1 91 ? -8.616 8.133 13.066 1.00 97.31 91 GLN A O 1
ATOM 748 N N . THR A 1 92 ? -7.303 9.944 13.242 1.00 97.44 92 THR A N 1
ATOM 749 C CA . THR A 1 92 ? -8.379 10.939 13.386 1.00 97.44 92 THR A CA 1
ATOM 750 C C . THR A 1 92 ? -9.317 10.929 12.175 1.00 97.44 92 THR A C 1
ATOM 752 O O . THR A 1 92 ? -10.530 10.832 12.341 1.00 97.44 92 THR A O 1
ATOM 755 N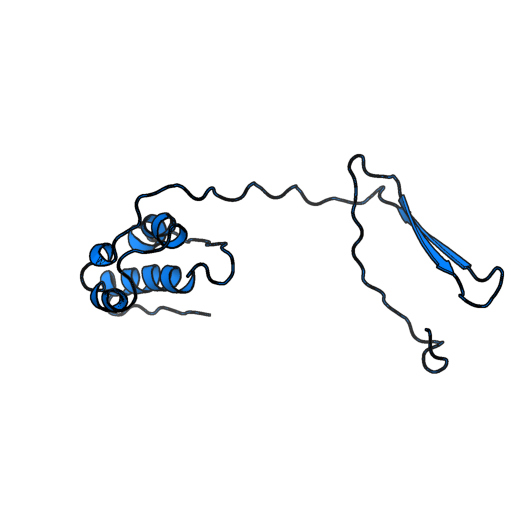 N . LEU A 1 93 ? -8.767 10.962 10.956 1.00 96.75 93 LEU A N 1
ATOM 756 C CA . LEU A 1 93 ? -9.542 10.941 9.711 1.00 96.75 93 LEU A CA 1
ATOM 757 C C . LEU A 1 93 ? -10.328 9.634 9.536 1.00 96.75 93 LEU A C 1
ATOM 759 O O . LEU A 1 93 ? -11.468 9.647 9.081 1.00 96.75 93 LEU A O 1
ATOM 763 N N . THR A 1 94 ? -9.724 8.500 9.896 1.00 96.88 94 THR A N 1
ATOM 764 C CA . THR A 1 94 ? -10.327 7.169 9.709 1.00 96.88 94 THR A CA 1
ATOM 765 C C . THR A 1 94 ? -11.256 6.748 10.848 1.00 96.88 94 THR A C 1
ATOM 767 O O . THR A 1 94 ? -12.045 5.820 10.669 1.00 96.88 94 THR A O 1
ATOM 770 N N . PHE A 1 95 ? -11.216 7.434 11.994 1.00 97.12 95 PHE A N 1
ATOM 771 C CA . PHE A 1 95 ? -11.979 7.075 13.189 1.00 97.12 95 PHE A CA 1
ATOM 772 C C . PHE A 1 95 ? -13.485 6.989 12.938 1.00 97.12 95 PHE A C 1
ATOM 774 O O . PHE A 1 95 ? -14.109 6.014 13.339 1.00 97.12 95 PHE A O 1
ATOM 781 N N . ALA A 1 96 ? -14.073 7.966 12.241 1.00 95.19 96 ALA A N 1
ATOM 782 C CA . ALA A 1 96 ? -15.512 7.966 11.975 1.00 95.19 96 ALA A CA 1
ATOM 783 C C . ALA A 1 96 ? -15.939 6.735 11.155 1.00 95.19 96 ALA A C 1
ATOM 785 O O . ALA A 1 96 ? -16.916 6.073 11.495 1.00 95.19 96 ALA A O 1
ATOM 786 N N . ALA A 1 97 ? -15.168 6.375 10.125 1.00 96.50 97 ALA A N 1
ATOM 787 C CA . ALA A 1 97 ? -15.452 5.190 9.321 1.00 96.50 97 ALA A CA 1
ATOM 788 C C . ALA A 1 97 ? -15.325 3.902 10.154 1.00 96.50 97 ALA A C 1
ATOM 790 O O . ALA A 1 97 ? -16.209 3.055 10.116 1.00 96.50 97 ALA A O 1
ATOM 791 N N . LEU A 1 98 ? -14.268 3.773 10.960 1.00 97.31 98 LEU A N 1
ATOM 792 C CA . LEU A 1 98 ? -13.971 2.538 11.698 1.00 97.31 98 LEU A CA 1
ATOM 793 C C . LEU A 1 98 ? -14.782 2.354 12.984 1.00 97.31 98 LEU A C 1
ATOM 795 O O . LEU A 1 98 ? -15.057 1.226 13.382 1.00 97.31 98 LEU A O 1
ATOM 799 N N . TYR A 1 99 ? -15.101 3.449 13.672 1.00 96.12 99 TYR A N 1
ATOM 800 C CA . TYR A 1 99 ? -15.693 3.422 15.009 1.00 96.12 99 TYR A CA 1
ATOM 801 C C . TYR A 1 99 ? -17.169 3.821 15.011 1.00 96.12 99 TYR A C 1
ATOM 803 O O . TYR A 1 99 ? -17.878 3.500 15.962 1.00 96.12 99 TYR A O 1
ATOM 811 N N . SER A 1 100 ? -17.670 4.479 13.956 1.00 93.81 100 SER A N 1
ATOM 812 C CA . SER A 1 100 ? -19.083 4.886 13.845 1.00 93.81 100 SER A CA 1
ATOM 813 C C . SER A 1 100 ? -19.890 4.108 12.799 1.00 93.81 100 SER A C 1
ATOM 815 O O . SER A 1 100 ? -21.118 4.132 12.880 1.00 93.81 100 SER A O 1
ATOM 817 N N . THR A 1 101 ? -19.250 3.385 11.874 1.00 94.75 101 THR A N 1
ATOM 818 C CA . THR A 1 101 ? -19.932 2.617 10.813 1.00 94.75 101 THR A CA 1
ATOM 819 C C . THR A 1 101 ? -19.493 1.153 10.786 1.00 94.75 101 THR A C 1
ATOM 821 O O . THR A 1 101 ? -18.477 0.807 11.381 1.00 94.75 101 THR A O 1
ATOM 824 N N . ASP A 1 102 ? -20.258 0.304 10.094 1.00 94.88 102 ASP A N 1
ATOM 825 C CA . ASP A 1 102 ? -19.938 -1.117 9.868 1.00 94.88 102 ASP A CA 1
ATOM 826 C C . ASP A 1 102 ? -19.487 -1.389 8.420 1.00 94.88 102 ASP A C 1
ATOM 828 O O . ASP A 1 102 ? -19.508 -2.528 7.951 1.00 94.88 102 ASP A O 1
ATOM 832 N N . ASP A 1 103 ? -19.103 -0.336 7.694 1.00 96.75 103 ASP A N 1
ATOM 833 C CA . ASP A 1 103 ? -18.657 -0.446 6.310 1.00 96.75 103 ASP A CA 1
ATOM 834 C C . ASP A 1 103 ? -17.262 -1.081 6.222 1.00 96.75 103 ASP A C 1
ATOM 836 O O . ASP A 1 103 ? -16.416 -0.950 7.108 1.00 96.75 103 ASP A O 1
ATOM 840 N N . ASN A 1 104 ? -16.983 -1.742 5.097 1.00 97.38 104 ASN A N 1
ATOM 841 C CA . ASN A 1 104 ? -15.637 -2.227 4.807 1.00 97.38 104 ASN A CA 1
ATOM 842 C C . ASN A 1 104 ? -14.713 -1.041 4.492 1.00 97.38 104 ASN A C 1
ATOM 844 O O . ASN A 1 104 ? -14.959 -0.295 3.544 1.00 97.38 104 ASN A O 1
ATOM 848 N N . VAL A 1 105 ? -13.614 -0.902 5.240 1.00 97.12 105 VAL A N 1
ATOM 849 C CA . VAL A 1 105 ? -12.671 0.220 5.100 1.00 97.12 105 VAL A CA 1
ATOM 850 C C . VAL A 1 105 ? -11.313 -0.257 4.579 1.00 97.12 105 VAL A C 1
ATOM 852 O O . VAL A 1 105 ? -10.717 -1.185 5.122 1.00 97.12 105 VAL A O 1
ATOM 855 N N . LEU A 1 106 ? -10.781 0.424 3.556 1.00 96.62 106 LEU A N 1
ATOM 856 C CA . LEU A 1 106 ? -9.403 0.261 3.079 1.00 96.62 106 LEU A CA 1
ATOM 857 C C . LEU A 1 106 ? -8.541 1.443 3.541 1.00 96.62 106 LEU A C 1
ATOM 859 O O . LEU A 1 106 ? -8.814 2.586 3.182 1.00 96.62 106 LEU A O 1
ATOM 863 N N . ILE A 1 107 ? -7.463 1.168 4.283 1.00 96.50 107 ILE A N 1
ATOM 864 C CA . ILE A 1 107 ? -6.538 2.200 4.780 1.00 96.50 107 ILE A CA 1
ATOM 865 C C . ILE A 1 107 ? -5.152 1.993 4.173 1.00 96.50 107 ILE A C 1
ATOM 867 O O . ILE A 1 107 ? -4.343 1.194 4.648 1.00 96.50 107 ILE A O 1
ATOM 871 N N . GLY A 1 108 ? -4.872 2.755 3.116 1.00 96.19 108 GLY A N 1
ATOM 872 C CA . GLY A 1 108 ? -3.554 2.844 2.496 1.00 96.19 108 GLY A CA 1
ATOM 873 C C . GLY A 1 108 ? -2.733 3.972 3.115 1.00 96.19 108 GLY A C 1
ATOM 874 O O . GLY A 1 108 ? -2.905 5.128 2.750 1.00 96.19 108 GLY A O 1
ATOM 875 N N . ALA A 1 109 ? -1.827 3.641 4.034 1.00 95.88 109 ALA A N 1
ATOM 876 C CA . ALA A 1 109 ? -0.910 4.607 4.641 1.00 95.88 109 ALA A CA 1
ATOM 877 C C . ALA A 1 109 ? 0.513 4.033 4.774 1.00 95.88 109 ALA A C 1
ATOM 879 O O . ALA A 1 109 ? 0.658 2.809 4.906 1.00 95.88 109 ALA A O 1
ATOM 880 N N . PRO A 1 110 ? 1.564 4.876 4.794 1.00 95.94 110 PRO A N 1
ATOM 881 C CA . PRO A 1 110 ? 2.943 4.432 4.981 1.00 95.94 110 PRO A CA 1
ATOM 882 C C . PRO A 1 110 ? 3.168 3.585 6.245 1.00 95.94 110 PRO A C 1
ATOM 884 O O . PRO A 1 110 ? 2.378 3.569 7.199 1.00 95.94 110 PRO A O 1
ATOM 887 N N . THR A 1 111 ? 4.260 2.824 6.260 1.00 94.50 111 THR A N 1
ATOM 888 C CA . THR A 1 111 ? 4.706 2.123 7.472 1.00 94.50 111 THR A CA 1
ATOM 889 C C . THR A 1 111 ? 5.043 3.147 8.557 1.00 94.50 111 THR A C 1
ATOM 891 O O . THR A 1 111 ? 5.650 4.172 8.272 1.00 94.50 111 THR A O 1
ATOM 894 N N . GLY A 1 112 ? 4.613 2.890 9.796 1.00 92.00 112 GLY A N 1
ATOM 895 C CA . GLY A 1 112 ? 4.765 3.830 10.915 1.00 92.00 112 GLY A CA 1
ATOM 896 C C . GLY A 1 112 ? 3.593 4.800 11.115 1.00 92.00 112 GLY A C 1
ATOM 897 O O . GLY A 1 112 ? 3.512 5.429 12.161 1.00 92.00 112 GLY A O 1
ATOM 898 N N . SER A 1 113 ? 2.619 4.863 10.199 1.00 94.31 113 SER A N 1
ATOM 899 C CA . SER A 1 113 ? 1.430 5.728 10.335 1.00 94.31 113 SER A CA 1
ATOM 900 C C . SER A 1 113 ? 0.389 5.259 11.366 1.00 94.31 113 SER A C 1
ATOM 902 O O . SER A 1 113 ? -0.692 5.834 11.453 1.00 94.31 113 SER A O 1
ATOM 904 N N . GLY A 1 114 ? 0.671 4.202 12.132 1.00 92.81 114 GLY A N 1
ATOM 905 C CA . GLY A 1 114 ? -0.228 3.724 13.187 1.00 92.81 114 GLY A CA 1
ATOM 906 C C . GLY A 1 114 ? -1.490 3.003 12.694 1.00 92.81 114 GLY A C 1
ATOM 907 O O . GLY A 1 114 ? -2.508 3.047 13.377 1.00 92.81 114 GLY A O 1
ATOM 908 N N . LYS A 1 115 ? -1.420 2.318 11.539 1.00 96.31 115 LYS A N 1
ATOM 909 C CA . LYS A 1 115 ? -2.521 1.504 10.974 1.00 96.31 115 LYS A CA 1
ATOM 910 C C . LYS A 1 115 ? -3.010 0.391 11.911 1.00 96.31 115 LYS A C 1
ATOM 912 O O . LYS A 1 115 ? -4.163 -0.003 11.829 1.00 96.31 115 LYS A O 1
ATOM 917 N N . THR A 1 116 ? -2.153 -0.104 12.804 1.00 96.62 116 THR A N 1
ATOM 918 C CA . THR A 1 116 ? -2.541 -1.098 13.815 1.00 96.62 116 THR A CA 1
ATOM 919 C C . THR A 1 116 ? -3.614 -0.546 14.752 1.00 96.62 116 THR A C 1
ATOM 921 O O . THR A 1 116 ? -4.603 -1.221 14.985 1.00 96.62 116 THR A O 1
ATOM 924 N N . ILE A 1 117 ? -3.499 0.719 15.174 1.00 96.56 117 ILE A N 1
ATOM 925 C CA . ILE A 1 117 ? -4.515 1.380 16.012 1.00 96.56 117 ILE A CA 1
ATOM 926 C C . ILE A 1 117 ? -5.831 1.549 15.237 1.00 96.56 117 ILE A C 1
ATOM 928 O O . ILE A 1 117 ? -6.908 1.378 15.792 1.00 96.56 117 ILE A O 1
ATOM 932 N N . CYS A 1 118 ? -5.765 1.802 13.925 1.00 97.25 118 CYS A N 1
ATOM 933 C CA . CYS A 1 118 ? -6.956 1.801 13.073 1.00 97.25 118 CYS A CA 1
ATOM 934 C C . CYS A 1 118 ? -7.658 0.428 13.059 1.00 97.25 118 CYS A C 1
ATOM 936 O O . CYS A 1 118 ? -8.882 0.363 13.132 1.00 97.25 118 CYS A O 1
ATOM 938 N N . ALA A 1 119 ? -6.907 -0.676 13.004 1.00 97.19 119 ALA A N 1
ATOM 939 C CA . ALA A 1 119 ? -7.493 -2.013 13.126 1.00 97.19 119 ALA A CA 1
ATOM 940 C C . ALA A 1 119 ? -8.087 -2.247 14.527 1.00 97.19 119 ALA A C 1
ATOM 942 O O . ALA A 1 119 ? -9.167 -2.822 14.655 1.00 97.19 119 ALA A O 1
ATOM 943 N N . GLU A 1 120 ? -7.424 -1.748 15.573 1.00 96.75 120 GLU A N 1
ATOM 944 C CA . GLU A 1 120 ? -7.934 -1.812 16.943 1.00 96.75 120 GLU A CA 1
ATOM 945 C C . GLU A 1 120 ? -9.253 -1.046 17.103 1.00 96.75 120 GLU A C 1
ATOM 947 O O . GLU A 1 120 ? -10.151 -1.576 17.745 1.00 96.75 120 GLU A O 1
ATOM 952 N N . PHE A 1 121 ? -9.450 0.112 16.457 1.00 97.12 121 PHE A N 1
ATOM 953 C CA . PHE A 1 121 ? -10.751 0.803 16.465 1.00 97.12 121 PHE A CA 1
ATOM 954 C C . PHE A 1 121 ? -11.894 -0.110 16.008 1.00 97.12 121 PHE A C 1
ATOM 956 O O . PHE A 1 121 ? -12.925 -0.182 16.676 1.00 97.12 121 PHE A O 1
ATOM 963 N N . ALA A 1 122 ? -11.702 -0.856 14.917 1.00 96.88 122 ALA A N 1
ATOM 964 C CA . ALA A 1 122 ? -12.715 -1.785 14.419 1.00 96.88 122 ALA A CA 1
ATOM 965 C C . ALA A 1 122 ? -12.970 -2.945 15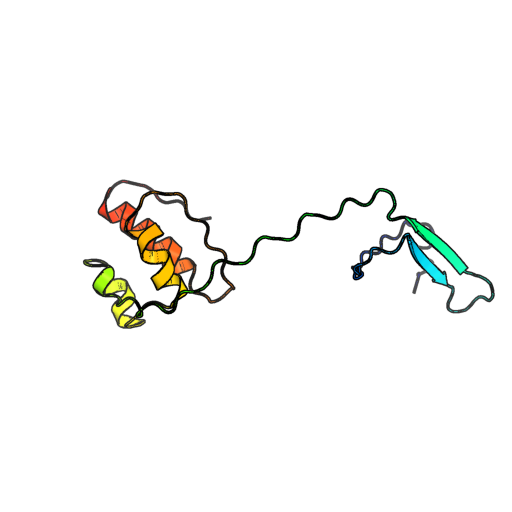.403 1.00 96.88 122 ALA A C 1
ATOM 967 O O . ALA A 1 122 ? -14.115 -3.348 15.612 1.00 96.88 122 ALA A O 1
ATOM 968 N N . ILE A 1 123 ? -11.919 -3.459 16.051 1.00 95.88 123 ILE A N 1
ATOM 969 C CA . ILE A 1 123 ? -12.038 -4.524 17.061 1.00 95.88 123 ILE A CA 1
ATOM 970 C C . ILE A 1 123 ? -12.769 -4.017 18.309 1.00 95.88 123 ILE A C 1
ATOM 972 O O . ILE A 1 123 ? -13.663 -4.695 18.811 1.00 95.88 123 ILE A O 1
ATOM 976 N N . LEU A 1 124 ? -12.426 -2.825 18.797 1.00 95.12 124 LEU A N 1
ATOM 977 C CA . LEU A 1 124 ? -13.072 -2.208 19.955 1.00 95.12 124 LEU A CA 1
ATOM 978 C C . LEU A 1 124 ? -14.551 -1.932 19.671 1.00 95.12 124 LEU A C 1
ATOM 980 O O . LEU A 1 124 ? -15.402 -2.267 20.495 1.00 95.12 124 LEU A O 1
ATOM 984 N N . ARG A 1 125 ? -14.880 -1.430 18.473 1.00 94.69 125 ARG A N 1
ATOM 985 C CA . ARG A 1 125 ? -16.272 -1.270 18.031 1.00 94.69 125 ARG A CA 1
ATOM 986 C C . ARG A 1 125 ? -17.018 -2.607 18.039 1.00 94.69 125 ARG A C 1
ATOM 988 O O . ARG A 1 125 ? -18.141 -2.666 18.546 1.00 94.69 125 ARG A O 1
ATOM 995 N N . LEU A 1 126 ? -16.403 -3.672 17.514 1.00 95.56 126 LEU A N 1
ATOM 996 C CA . LEU A 1 126 ? -16.985 -5.018 17.504 1.00 95.56 126 LEU A CA 1
ATOM 997 C C . LEU A 1 126 ? -17.259 -5.520 18.927 1.00 95.56 126 LEU A C 1
ATOM 999 O O . LEU A 1 126 ? -18.346 -6.027 19.197 1.00 95.56 126 LEU A O 1
ATOM 1003 N N . MET A 1 127 ? -16.299 -5.354 19.838 1.00 93.31 127 MET A N 1
ATOM 1004 C CA . MET A 1 127 ? -16.445 -5.750 21.240 1.00 93.31 127 MET A CA 1
ATOM 1005 C C . MET A 1 127 ? -17.559 -4.968 21.945 1.00 93.31 127 MET A C 1
ATOM 1007 O O . MET A 1 127 ? -18.322 -5.565 22.705 1.00 93.31 127 MET A O 1
ATOM 1011 N N . GLN A 1 128 ? -17.697 -3.672 21.646 1.00 91.31 128 GLN A N 1
ATOM 1012 C CA . GLN A 1 128 ? -18.745 -2.821 22.210 1.00 91.31 128 GLN A CA 1
ATOM 1013 C C . GLN A 1 128 ? -20.151 -3.245 21.759 1.00 91.31 128 GLN A C 1
ATOM 1015 O O . GLN A 1 128 ? -21.080 -3.267 22.565 1.00 91.31 128 GLN A O 1
ATOM 1020 N N . HIS A 1 129 ? -20.322 -3.594 20.481 1.00 92.06 129 HIS A N 1
ATOM 1021 C CA . HIS A 1 129 ? -21.633 -3.946 19.920 1.00 92.06 129 HIS A CA 1
ATOM 1022 C C . HIS A 1 129 ? -21.975 -5.432 20.075 1.00 92.06 129 HIS A C 1
ATOM 1024 O O . HIS A 1 129 ? -23.146 -5.810 20.033 1.00 92.06 129 HIS A O 1
ATOM 1030 N N . SER A 1 130 ? -20.979 -6.310 20.201 1.00 93.06 130 SER A N 1
ATOM 1031 C CA . SER A 1 130 ? -21.172 -7.762 20.242 1.00 93.06 130 SER A CA 1
ATOM 1032 C C . SER A 1 130 ? -20.097 -8.455 21.094 1.00 93.06 130 SER A C 1
ATOM 1034 O O . SER A 1 130 ? -19.152 -9.027 20.549 1.00 93.06 130 SER A O 1
ATOM 1036 N N . PRO A 1 131 ? -20.272 -8.514 22.430 1.00 86.06 131 PRO A N 1
ATOM 1037 C CA . PRO A 1 131 ? -19.281 -9.063 23.371 1.00 86.06 131 PRO A CA 1
ATOM 1038 C C . PRO A 1 131 ? -18.892 -10.545 23.178 1.00 86.06 131 PRO A C 1
ATOM 1040 O O . PRO A 1 131 ? -17.969 -11.027 23.827 1.00 86.06 131 PRO A O 1
ATOM 1043 N N . GLY A 1 132 ? -19.589 -11.288 22.309 1.00 91.19 132 GLY A N 1
ATOM 1044 C CA . GLY A 1 132 ? -19.274 -12.678 21.943 1.00 91.19 132 GLY A CA 1
ATOM 1045 C C . GLY A 1 132 ? -18.772 -12.866 20.506 1.00 91.19 132 GLY A C 1
ATOM 1046 O O . GLY A 1 132 ? -18.555 -14.003 20.078 1.00 91.19 132 GLY A O 1
ATOM 1047 N N . ALA A 1 133 ? -18.630 -11.780 19.743 1.00 93.56 133 ALA A N 1
ATOM 1048 C CA . ALA A 1 133 ? -18.146 -11.838 18.373 1.00 93.56 133 ALA A CA 1
ATOM 1049 C C . ALA A 1 133 ? -16.644 -12.149 18.317 1.00 93.56 133 ALA A C 1
ATOM 1051 O O . ALA A 1 133 ? -15.908 -12.028 19.296 1.00 93.56 133 ALA A O 1
ATOM 1052 N N . ARG A 1 134 ? -16.185 -12.581 17.141 1.00 95.25 134 ARG A N 1
ATOM 1053 C CA . ARG A 1 134 ? -14.791 -12.957 16.897 1.00 95.25 134 ARG A CA 1
ATOM 1054 C C . ARG A 1 134 ? -14.208 -12.047 15.829 1.00 95.25 134 ARG A C 1
ATOM 1056 O O . ARG A 1 134 ? -14.809 -11.891 14.772 1.00 95.25 134 ARG A O 1
ATOM 1063 N N . ALA A 1 135 ? -13.028 -11.502 16.100 1.00 95.25 135 ALA A N 1
ATOM 1064 C CA . ALA A 1 135 ? -12.208 -10.808 15.117 1.00 95.25 135 ALA A CA 1
ATOM 1065 C C . ALA A 1 135 ? -11.058 -11.719 14.671 1.00 95.25 135 ALA A C 1
ATOM 1067 O O . ALA A 1 135 ? -10.514 -12.478 15.476 1.00 95.25 135 ALA A O 1
ATOM 1068 N N . VAL A 1 136 ? -10.685 -11.636 13.395 1.00 96.69 136 VAL A N 1
ATOM 1069 C CA . VAL A 1 136 ? -9.510 -12.314 12.835 1.00 96.69 136 VAL A CA 1
ATOM 1070 C C . VAL A 1 136 ? -8.606 -11.247 12.232 1.00 96.69 136 VAL A C 1
ATOM 1072 O O . VAL A 1 136 ? -9.043 -10.486 11.373 1.00 96.69 136 VAL A O 1
ATOM 1075 N N . TYR A 1 137 ? -7.361 -11.193 12.697 1.00 95.75 137 TYR A N 1
ATOM 1076 C CA . TYR A 1 137 ? -6.312 -10.320 12.176 1.00 95.75 137 TYR A CA 1
ATOM 1077 C C . TYR A 1 137 ? -5.266 -11.190 11.472 1.00 95.75 137 TYR A C 1
ATOM 1079 O O . TYR A 1 137 ? -4.844 -12.201 12.040 1.00 95.75 137 TYR A O 1
ATOM 1087 N N . ILE A 1 138 ? -4.904 -10.824 10.240 1.00 93.19 138 ILE A N 1
ATOM 1088 C CA . ILE A 1 138 ? -3.969 -11.559 9.371 1.00 93.19 138 ILE A CA 1
ATOM 1089 C C . ILE A 1 138 ? -2.685 -10.750 9.218 1.00 93.19 138 ILE A C 1
ATOM 1091 O O . ILE A 1 138 ? -2.796 -9.539 8.922 1.00 93.19 138 ILE A O 1
#

Sequence (138 aa):
LLKAKFAEDDHTLTFTIPIHDPLPPQYFVRVVSDRWLGCETTLPISFRHLILPEKYPPHTELLDLQPLPVSALGEYASLYEPLFMHFNPIQTLTFAALYSTDDNVLIGAPTGSGKTICAEFAILRLMQHSPGARAVYI

Foldseek 3Di:
DDDPVCPPPDDDDDDDDDADPVGDQWDKDKDADPPDPPPIDIDIGGCPPPDDDDDDDDDDDQDPDDFAALCVLPPCSVVCVVPDGTQDSLCVVLLCVQQVDPDDDDRDDDPPNPVVVSVVSNVSNCCVVPVPDDDDDD

Radius of gyration: 26.99 Å; chains: 1; bounding box: 58×42×63 Å

pLDDT: mean 94.27, std 3.59, range [66.69, 97.81]

Secondary structure (DSSP, 8-state):
---GGGTTS-----------SSPPSEEEEEEE-SSSTT-EEEEEEE-TT--PPPPPPPPPP---PPPPBGGGGGGGGGGTTTT-SB--HHHHHHHIIIII--S-------TTS-HHHHHHHHHHHHHHH-TT------

InterPro domains:
  IPR004179 Sec63 domain [PF02889] (6-46)
  IPR011545 DEAD/DEAH-box helicase domain [PF00270] (88-138)
  IPR027417 P-loop containing nucleoside triphosphate hydrolase [G3DSA:3.40.50.300] (51-138)
  IPR027417 P-loop containing nucleoside triphosphate hydrolase [SSF52540] (13-138)
  IPR035892 C2 domain superfamily [G3DSA:2.60.40.150] (1-50)
  IPR050474 Helicase Hel308/SKI2-like [PTHR47961] (77-138)

Organism: NCBI:txid141414